Protein AF-Q6MDL3-F1 (afdb_monomer)

Solvent-accessible surface area (backbone atoms only — not comparable to full-atom values): 5156 Å² total; per-residue (Å²): 114,67,69,66,62,54,69,73,52,53,89,85,64,82,69,78,58,77,69,58,57,51,49,44,71,78,52,62,78,54,69,34,39,39,73,49,61,41,70,86,69,51,78,42,82,42,83,44,61,53,95,43,27,72,58,48,46,50,51,48,50,55,51,50,54,52,28,61,76,69,67,40,39,70,58,42,46,53,54,54,55,66,74,78,108

Structure (mmCIF, N/CA/C/O backbone):
data_AF-Q6MDL3-F1
#
_entry.id   AF-Q6MDL3-F1
#
loop_
_atom_site.group_PDB
_atom_site.id
_atom_site.type_symbol
_atom_site.label_atom_id
_atom_site.label_alt_id
_atom_site.label_comp_id
_atom_site.label_asym_id
_atom_site.label_entity_id
_atom_site.label_seq_id
_atom_site.pdbx_PDB_ins_code
_atom_site.Cartn_x
_atom_site.Cartn_y
_atom_site.Cartn_z
_atom_site.occupancy
_atom_site.B_iso_or_equiv
_atom_site.auth_seq_id
_atom_site.auth_comp_id
_atom_site.auth_asym_id
_atom_site.auth_atom_id
_atom_site.pdbx_PDB_model_num
ATOM 1 N N . MET A 1 1 ? -8.045 14.555 16.199 1.00 48.28 1 MET A N 1
ATOM 2 C CA . MET A 1 1 ? -8.486 13.809 15.001 1.00 48.28 1 MET A CA 1
ATOM 3 C C . MET A 1 1 ? -7.346 13.607 14.002 1.00 48.28 1 MET A C 1
ATOM 5 O O . MET A 1 1 ? -7.019 12.462 13.739 1.00 48.28 1 MET A O 1
ATOM 9 N N . ILE A 1 2 ? -6.642 14.667 13.577 1.00 38.09 2 ILE A N 1
ATOM 10 C CA . ILE A 1 2 ? -5.462 14.592 12.680 1.00 38.09 2 ILE A CA 1
ATOM 11 C C . ILE A 1 2 ? -4.359 13.629 13.170 1.00 38.09 2 ILE A C 1
ATOM 13 O O . ILE A 1 2 ? -3.784 12.902 12.370 1.00 38.09 2 ILE A O 1
ATOM 17 N N . LYS A 1 3 ? -4.100 13.549 14.485 1.00 39.75 3 LYS A N 1
ATOM 18 C CA . LYS A 1 3 ? -3.059 12.661 15.043 1.00 39.75 3 LYS A CA 1
ATOM 19 C C . LYS A 1 3 ? -3.272 11.163 14.764 1.00 39.75 3 LYS A C 1
ATOM 21 O O . LYS A 1 3 ? -2.276 10.479 14.599 1.00 39.75 3 LYS A O 1
ATOM 26 N N . ASN A 1 4 ? -4.514 10.671 14.675 1.00 45.31 4 ASN A N 1
ATOM 27 C CA . ASN A 1 4 ? -4.783 9.253 14.365 1.00 45.31 4 ASN A CA 1
ATOM 28 C C . ASN A 1 4 ? -4.650 8.946 12.867 1.00 45.31 4 ASN A C 1
ATOM 30 O O . ASN A 1 4 ? -4.242 7.852 12.490 1.00 45.31 4 ASN A O 1
ATOM 34 N N . VAL A 1 5 ? -4.981 9.920 12.016 1.00 43.00 5 VAL A N 1
ATOM 35 C CA . VAL A 1 5 ? -4.816 9.812 10.559 1.00 43.00 5 VAL A CA 1
ATOM 36 C C . VAL A 1 5 ? -3.327 9.829 10.205 1.00 43.00 5 VAL A C 1
ATOM 38 O O . VAL A 1 5 ? -2.863 9.000 9.431 1.00 43.00 5 VAL A O 1
ATOM 41 N N . LEU A 1 6 ? -2.557 10.708 10.856 1.00 44.16 6 LEU A N 1
ATOM 42 C CA . LEU A 1 6 ? -1.110 10.807 10.668 1.00 44.16 6 LEU A CA 1
ATOM 43 C C . LEU A 1 6 ? -0.315 9.685 11.356 1.00 44.16 6 LEU A C 1
ATOM 45 O O . LEU A 1 6 ? 0.806 9.416 10.946 1.00 44.16 6 LEU A O 1
ATOM 49 N N . SER A 1 7 ? -0.854 9.017 12.384 1.00 43.84 7 SER A N 1
ATOM 50 C CA . SER A 1 7 ? -0.144 7.919 13.066 1.00 43.84 7 SER A CA 1
ATOM 51 C C . SER A 1 7 ? -0.141 6.609 12.279 1.00 43.84 7 SER A C 1
ATOM 53 O O . SER A 1 7 ? 0.730 5.776 12.503 1.00 43.84 7 SER A O 1
ATOM 55 N N . ARG A 1 8 ? -1.120 6.414 11.386 1.00 46.03 8 ARG A N 1
ATOM 56 C CA . ARG A 1 8 ? -1.151 5.297 10.419 1.00 46.03 8 ARG A CA 1
ATOM 57 C C . ARG A 1 8 ? -0.375 5.616 9.143 1.00 46.03 8 ARG A C 1
ATOM 59 O O . ARG A 1 8 ? -0.143 4.761 8.297 1.00 46.03 8 ARG A O 1
ATOM 66 N N . TRP A 1 9 ? 0.029 6.870 9.010 1.00 43.00 9 TRP A N 1
ATOM 67 C CA . TRP A 1 9 ? 0.809 7.358 7.900 1.00 43.00 9 TRP A CA 1
ATOM 68 C C . TRP A 1 9 ? 2.262 6.962 8.118 1.00 43.00 9 TRP A C 1
ATOM 70 O O . TRP A 1 9 ? 2.941 7.464 9.012 1.00 43.00 9 TRP A O 1
ATOM 80 N N . ASN A 1 10 ? 2.732 6.016 7.314 1.00 45.81 10 ASN A N 1
ATOM 81 C CA . ASN A 1 10 ? 4.133 5.650 7.293 1.00 45.81 10 ASN A CA 1
ATOM 82 C C . ASN A 1 10 ? 4.862 6.610 6.334 1.00 45.81 10 ASN A C 1
ATOM 84 O O . ASN A 1 10 ? 4.660 6.505 5.128 1.00 45.81 10 ASN A O 1
ATOM 88 N N . PRO A 1 11 ? 5.727 7.524 6.809 1.00 42.78 11 PRO A N 1
ATOM 89 C CA . PRO A 1 11 ? 6.476 8.437 5.939 1.00 42.78 11 PRO A CA 1
ATOM 90 C C . PRO A 1 11 ? 7.489 7.724 5.023 1.00 42.78 11 PRO A C 1
ATOM 92 O O . PRO A 1 11 ? 8.091 8.359 4.162 1.00 42.78 11 PRO A O 1
ATOM 95 N N . LEU A 1 12 ? 7.689 6.410 5.186 1.00 42.22 12 LEU A N 1
ATOM 96 C CA . LEU A 1 12 ? 8.477 5.573 4.276 1.00 42.22 12 LEU A CA 1
ATOM 97 C C . LEU A 1 12 ? 7.625 4.920 3.168 1.00 42.22 12 LEU A C 1
ATOM 99 O O . LEU A 1 12 ? 8.185 4.289 2.269 1.00 42.22 12 LEU A O 1
ATOM 103 N N . ASN A 1 13 ? 6.296 5.074 3.226 1.00 44.22 13 ASN A N 1
ATOM 104 C CA . ASN A 1 13 ? 5.358 4.824 2.133 1.00 44.22 13 ASN A CA 1
ATOM 105 C C . ASN A 1 13 ? 5.341 6.073 1.247 1.00 44.22 13 ASN A C 1
ATOM 107 O O . ASN A 1 13 ? 4.451 6.913 1.332 1.00 44.22 13 ASN A O 1
ATOM 111 N N . ILE A 1 14 ? 6.387 6.243 0.442 1.00 43.41 14 ILE A N 1
ATOM 112 C CA . ILE A 1 14 ? 6.427 7.291 -0.577 1.00 43.41 14 ILE A CA 1
ATOM 113 C C . ILE A 1 14 ? 5.432 6.877 -1.667 1.00 43.41 14 ILE A C 1
ATOM 115 O O . ILE A 1 14 ? 5.811 6.240 -2.646 1.00 43.41 14 ILE A O 1
ATOM 119 N N . PHE A 1 15 ? 4.154 7.187 -1.467 1.00 47.66 15 PHE A N 1
ATOM 120 C CA . PHE A 1 15 ? 3.132 7.056 -2.494 1.00 47.66 15 PHE A CA 1
ATOM 121 C C . PHE A 1 15 ? 2.729 8.434 -2.986 1.00 47.66 15 PHE A C 1
ATOM 123 O O . PHE A 1 15 ? 2.000 9.154 -2.313 1.00 47.66 15 PHE A O 1
ATOM 130 N N . GLY A 1 16 ? 3.291 8.742 -4.155 1.00 44.19 16 GLY A N 1
ATOM 131 C CA . GLY A 1 16 ? 2.698 9.554 -5.203 1.00 44.19 16 GLY A CA 1
ATOM 132 C C . GLY A 1 16 ? 2.320 10.993 -4.872 1.00 44.19 16 GLY A C 1
ATOM 133 O O . GLY A 1 16 ? 2.637 11.563 -3.833 1.00 44.19 16 GLY A O 1
ATOM 134 N N . THR A 1 17 ? 1.839 11.651 -5.913 1.00 50.62 17 THR A N 1
ATOM 135 C CA . THR A 1 17 ? 1.812 13.106 -6.063 1.00 50.62 17 THR A CA 1
ATOM 136 C C . THR A 1 17 ? 0.923 13.819 -5.037 1.00 50.62 17 THR A C 1
ATOM 138 O O . THR A 1 17 ? 0.015 13.223 -4.472 1.00 50.62 17 THR A O 1
ATOM 141 N N . GLU A 1 18 ? 1.144 15.124 -4.812 1.00 47.75 18 GLU A N 1
ATOM 142 C CA . GLU A 1 18 ? 0.406 15.964 -3.836 1.00 47.75 18 GLU A CA 1
ATOM 143 C C . GLU A 1 18 ? -1.130 15.814 -3.865 1.00 47.75 18 GLU A C 1
ATOM 145 O O . GLU A 1 18 ? -1.788 16.013 -2.843 1.00 47.75 18 GLU A O 1
ATOM 150 N N . VAL A 1 19 ? -1.697 15.436 -5.015 1.00 47.25 19 VAL A N 1
ATOM 151 C CA . VAL A 1 19 ? -3.130 15.170 -5.222 1.00 47.25 19 VAL A CA 1
ATOM 152 C C . VAL A 1 19 ? -3.630 14.006 -4.350 1.00 47.25 19 VAL A C 1
ATOM 154 O O . VAL A 1 19 ? -4.709 14.081 -3.770 1.00 47.25 19 VAL A O 1
ATOM 157 N N . GLU A 1 20 ? -2.826 12.961 -4.176 1.00 59.25 20 GLU A N 1
ATOM 158 C CA . GLU A 1 20 ? -3.205 11.731 -3.464 1.00 59.25 20 GLU A CA 1
ATOM 159 C C . GLU A 1 20 ? -3.198 11.921 -1.937 1.00 59.25 20 GLU A C 1
ATOM 161 O O . GLU A 1 20 ? -3.975 11.301 -1.205 1.00 59.25 20 GLU A O 1
ATOM 166 N N . TYR A 1 21 ? -2.385 12.861 -1.443 1.00 58.16 21 TYR A N 1
ATOM 167 C CA . TYR A 1 21 ? -2.421 13.287 -0.045 1.00 58.16 21 T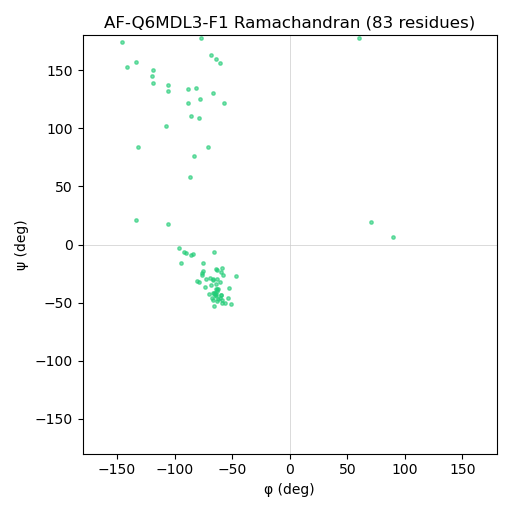YR A CA 1
ATOM 168 C C . TYR A 1 21 ? -3.694 14.047 0.305 1.00 58.16 21 TYR A C 1
ATOM 170 O O . TYR A 1 21 ? -4.205 13.900 1.416 1.00 58.16 21 TYR A O 1
ATOM 178 N N . GLN A 1 22 ? -4.230 14.837 -0.627 1.00 59.62 22 GLN A N 1
ATOM 179 C CA . GLN A 1 22 ? -5.496 15.523 -0.401 1.00 59.62 22 GLN A CA 1
ATOM 180 C C . GLN A 1 22 ? -6.648 14.523 -0.301 1.00 59.62 22 GLN A C 1
ATOM 182 O O . GLN A 1 22 ? -7.457 14.653 0.615 1.00 59.62 22 GLN A O 1
ATOM 187 N N . ASP A 1 23 ? -6.697 13.492 -1.142 1.00 65.75 23 ASP A N 1
ATOM 188 C CA . ASP A 1 23 ? -7.751 12.473 -1.065 1.00 65.75 23 ASP A CA 1
ATOM 189 C C . ASP A 1 23 ? -7.728 11.696 0.257 1.00 65.75 23 ASP A C 1
ATOM 191 O O . ASP A 1 23 ? -8.781 11.456 0.845 1.00 65.75 23 ASP A O 1
ATOM 195 N N . LEU A 1 24 ? -6.548 11.379 0.797 1.00 64.69 24 LEU A N 1
ATOM 196 C CA . LEU A 1 24 ? -6.435 10.744 2.118 1.00 64.69 24 LEU A CA 1
ATOM 197 C C . LEU A 1 24 ? -6.829 11.668 3.277 1.00 64.69 24 LEU A C 1
ATOM 199 O O . LEU A 1 24 ? -7.291 11.192 4.314 1.00 64.69 24 LEU A O 1
ATOM 203 N N . LEU A 1 25 ? -6.657 12.983 3.123 1.00 66.88 25 LEU A N 1
ATOM 204 C CA . LEU A 1 25 ? -7.114 13.965 4.108 1.00 66.88 25 LEU A CA 1
ATOM 205 C C . LEU A 1 25 ? -8.638 14.143 4.077 1.00 66.88 25 LEU A C 1
ATOM 207 O O . LEU A 1 25 ? -9.244 14.318 5.134 1.00 66.88 25 LEU A O 1
ATOM 211 N N . HIS A 1 26 ? -9.252 14.090 2.891 1.00 71.25 26 HIS A N 1
ATOM 212 C CA . HIS A 1 26 ? -10.705 14.206 2.727 1.00 71.25 26 HIS A CA 1
ATOM 213 C C . HIS A 1 26 ? -11.438 12.890 3.023 1.00 71.25 26 HIS A C 1
ATOM 215 O O . HIS A 1 26 ? -12.564 12.915 3.517 1.00 71.25 26 HIS A O 1
ATOM 221 N N . GLN A 1 27 ? -10.802 11.749 2.753 1.00 75.75 27 GLN A N 1
ATOM 222 C CA . GLN A 1 27 ? -11.325 10.408 2.999 1.00 75.75 27 GLN A CA 1
ATOM 223 C C . GLN A 1 27 ? -10.262 9.560 3.712 1.00 75.75 27 GLN A C 1
ATOM 225 O O . GLN A 1 27 ? -9.519 8.821 3.054 1.00 75.75 27 GLN A O 1
ATOM 230 N N . PRO A 1 28 ? -10.161 9.656 5.049 1.00 76.12 28 PRO A N 1
ATOM 231 C CA . PRO A 1 28 ? -9.209 8.860 5.812 1.00 76.12 28 PRO A CA 1
ATOM 232 C C . PRO A 1 28 ? -9.462 7.358 5.635 1.00 76.12 28 PRO A C 1
ATOM 234 O O . PRO A 1 28 ? -10.568 6.935 5.306 1.00 76.12 28 PRO A O 1
ATOM 237 N N . LEU A 1 29 ? -8.420 6.553 5.848 1.00 77.81 29 LEU A N 1
ATOM 238 C CA . LEU A 1 29 ? -8.533 5.095 5.828 1.00 77.81 29 LEU A CA 1
ATOM 239 C C . LEU A 1 29 ? -9.386 4.603 6.993 1.00 77.81 29 LEU A C 1
ATOM 241 O O . LEU A 1 29 ? -9.105 4.929 8.155 1.00 77.81 29 LEU A O 1
ATOM 245 N N . GLU A 1 30 ? -10.354 3.748 6.685 1.00 82.81 30 GLU A N 1
ATOM 246 C CA . GLU A 1 30 ? -11.128 3.042 7.699 1.00 82.81 30 GLU A CA 1
ATOM 247 C C . GLU A 1 30 ? -10.265 2.022 8.459 1.00 82.81 30 GLU A C 1
ATOM 249 O O . GLU A 1 30 ? -9.146 1.664 8.069 1.00 82.81 30 GLU A O 1
ATOM 254 N N . SER A 1 31 ? -10.749 1.574 9.620 1.00 80.31 31 SER A N 1
ATOM 255 C CA . SER A 1 31 ? -9.995 0.662 10.502 1.00 80.31 31 SER A CA 1
ATOM 256 C C . SER A 1 31 ? -9.691 -0.705 9.877 1.00 80.31 31 SER A C 1
ATOM 258 O O . SER A 1 31 ? -8.759 -1.378 10.312 1.00 80.31 31 SER A O 1
ATOM 260 N N . ASP A 1 32 ? -10.471 -1.094 8.874 1.00 85.12 32 ASP A N 1
ATOM 261 C CA . ASP A 1 32 ? -10.391 -2.302 8.059 1.00 85.12 32 ASP A CA 1
ATOM 262 C C . ASP A 1 32 ? -9.850 -2.014 6.652 1.00 85.12 32 ASP A C 1
ATOM 264 O O . ASP A 1 32 ? -10.008 -2.835 5.759 1.00 85.12 32 ASP A O 1
ATOM 268 N N . GLU A 1 33 ? -9.198 -0.871 6.434 1.00 83.50 33 GLU A N 1
ATOM 269 C CA . GLU A 1 33 ? -8.625 -0.511 5.138 1.00 83.50 33 GLU A CA 1
ATOM 270 C C . GLU A 1 33 ? -7.109 -0.334 5.192 1.00 83.50 33 GLU A C 1
ATOM 272 O O . GLU A 1 33 ? -6.528 0.076 6.202 1.00 83.50 33 GLU A O 1
ATOM 277 N N . THR A 1 34 ? -6.468 -0.618 4.063 1.00 84.19 34 THR A N 1
ATOM 278 C CA . THR A 1 34 ? -5.051 -0.363 3.798 1.00 84.19 34 THR A CA 1
ATOM 279 C C . THR A 1 34 ? -4.845 -0.003 2.323 1.00 84.19 34 THR A C 1
ATOM 281 O O . THR A 1 34 ? -5.794 -0.031 1.541 1.00 84.19 34 THR A O 1
ATOM 284 N N . LEU A 1 35 ? -3.626 0.377 1.939 1.00 82.12 35 LEU A N 1
ATOM 285 C CA . LEU A 1 35 ? -3.299 0.851 0.595 1.00 8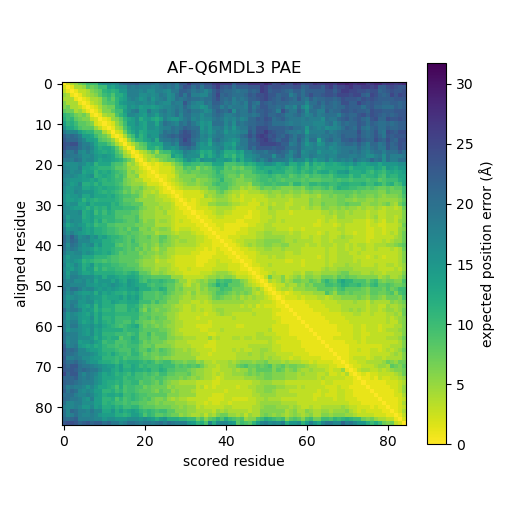2.12 35 LEU A CA 1
ATOM 286 C C . LEU A 1 35 ? -2.257 -0.044 -0.066 1.00 82.12 35 LEU A C 1
ATOM 288 O O . LEU A 1 35 ? -1.317 -0.504 0.582 1.00 82.12 35 LEU A O 1
ATOM 292 N N . ILE A 1 36 ? -2.391 -0.207 -1.376 1.00 82.69 36 ILE A N 1
ATOM 293 C CA . ILE A 1 36 ? -1.358 -0.762 -2.249 1.00 82.69 36 ILE A CA 1
ATOM 294 C C . ILE A 1 36 ? -1.370 0.006 -3.575 1.00 82.69 36 ILE A C 1
ATOM 296 O O . ILE A 1 36 ? -2.402 0.540 -3.970 1.00 82.69 36 ILE A O 1
ATOM 300 N N . GLN A 1 37 ? -0.241 0.068 -4.272 1.00 80.12 37 GLN A N 1
ATOM 301 C CA . GLN A 1 37 ? -0.160 0.632 -5.623 1.00 80.12 37 GLN A CA 1
ATOM 302 C C . GLN A 1 37 ? -0.007 -0.499 -6.633 1.00 80.12 37 GLN A C 1
ATOM 304 O O . GLN A 1 37 ? 0.783 -1.407 -6.384 1.00 80.12 37 GLN A O 1
ATOM 309 N N . ASP A 1 38 ? -0.716 -0.429 -7.754 1.00 82.06 38 ASP A N 1
ATOM 310 C CA . ASP A 1 38 ? -0.582 -1.377 -8.860 1.00 82.06 38 ASP A CA 1
ATOM 311 C C . ASP A 1 38 ? 0.666 -1.123 -9.724 1.00 82.06 38 ASP A C 1
ATOM 313 O O . ASP A 1 38 ? 1.425 -0.169 -9.514 1.00 82.06 38 ASP A O 1
ATOM 317 N N . SER A 1 39 ? 0.879 -1.978 -10.729 1.00 78.44 39 SER A N 1
ATOM 318 C CA . SER A 1 39 ? 1.987 -1.857 -11.686 1.00 78.44 39 SER A CA 1
ATOM 319 C C . SER A 1 39 ? 2.009 -0.549 -12.487 1.00 78.44 39 SER A C 1
ATOM 321 O O . SER A 1 39 ? 3.052 -0.178 -13.031 1.00 78.44 39 SER A O 1
ATOM 323 N N . ARG A 1 40 ? 0.872 0.147 -12.583 1.00 78.19 40 ARG A N 1
ATOM 324 C CA . ARG A 1 40 ? 0.687 1.392 -13.344 1.00 78.19 40 ARG A CA 1
ATOM 325 C C . ARG A 1 40 ? 0.833 2.630 -12.472 1.00 78.19 40 ARG A C 1
ATOM 327 O O . ARG A 1 40 ? 0.781 3.745 -12.988 1.00 78.19 40 ARG A O 1
ATOM 334 N N . GLY A 1 41 ? 1.033 2.443 -11.174 1.00 73.69 41 GLY A N 1
ATOM 335 C CA . GLY A 1 41 ? 1.150 3.528 -10.224 1.00 73.69 41 GLY A CA 1
ATOM 336 C C . GLY A 1 41 ? -0.185 3.974 -9.620 1.00 73.69 41 GLY A C 1
ATOM 337 O O . GLY A 1 41 ? -0.190 4.959 -8.883 1.00 73.69 41 GLY A O 1
ATOM 338 N N . CYS A 1 42 ? -1.298 3.285 -9.887 1.00 76.94 42 CYS A N 1
ATOM 339 C CA . CYS A 1 42 ? -2.593 3.617 -9.298 1.00 76.94 42 CYS A CA 1
ATOM 340 C C . CYS A 1 42 ? -2.705 3.038 -7.886 1.00 76.94 42 CYS A C 1
ATOM 342 O O . CYS A 1 42 ? -2.361 1.881 -7.653 1.00 76.94 42 CYS A O 1
ATOM 344 N N . ILE A 1 43 ? -3.193 3.842 -6.942 1.00 78.88 43 ILE A N 1
ATOM 345 C CA . ILE A 1 43 ? -3.398 3.425 -5.553 1.00 78.88 43 ILE A CA 1
ATOM 346 C C . ILE A 1 43 ? -4.785 2.805 -5.399 1.00 78.88 43 ILE A C 1
ATOM 348 O O . ILE A 1 43 ? -5.788 3.379 -5.818 1.00 78.88 43 ILE A O 1
ATOM 352 N N . HIS A 1 44 ? -4.833 1.664 -4.726 1.00 81.50 44 HIS A N 1
ATOM 353 C CA . HIS A 1 44 ? -6.039 0.909 -4.423 1.00 81.50 44 HIS A CA 1
ATOM 354 C C . HIS A 1 44 ? -6.227 0.801 -2.913 1.00 81.50 44 HIS A C 1
ATOM 356 O O . HIS A 1 44 ? -5.268 0.576 -2.166 1.00 81.50 44 HIS A O 1
ATOM 362 N N . ARG A 1 45 ? -7.479 0.945 -2.467 1.00 85.19 45 ARG A N 1
ATOM 363 C CA . ARG A 1 45 ? -7.888 0.686 -1.083 1.00 85.19 45 ARG A CA 1
ATOM 364 C C . ARG A 1 45 ? -8.272 -0.778 -0.951 1.00 85.19 45 ARG A C 1
ATOM 366 O O . ARG A 1 45 ? -9.179 -1.241 -1.634 1.00 85.19 45 ARG A O 1
ATOM 373 N N . LEU A 1 46 ? -7.600 -1.486 -0.057 1.00 85.62 46 LEU A N 1
ATOM 374 C CA . LEU A 1 46 ? -7.857 -2.889 0.220 1.00 85.62 46 LEU A CA 1
ATOM 375 C C . LEU A 1 46 ? -8.578 -3.043 1.548 1.00 85.62 46 LEU A C 1
ATOM 377 O O . LEU A 1 46 ? -8.127 -2.504 2.560 1.00 85.62 46 LEU A O 1
ATOM 381 N N . LYS A 1 47 ? -9.646 -3.845 1.554 1.00 87.25 47 LYS A N 1
ATOM 382 C CA . LYS A 1 47 ? -10.279 -4.282 2.796 1.00 87.25 47 LYS A CA 1
ATOM 383 C C . LYS A 1 47 ? -9.469 -5.401 3.434 1.00 87.25 47 LYS A C 1
ATOM 385 O O . LYS A 1 47 ? -9.201 -6.432 2.825 1.00 87.25 47 LYS A O 1
ATOM 390 N N . VAL A 1 48 ? -9.100 -5.203 4.688 1.00 82.88 48 VAL A N 1
ATOM 391 C CA . VAL A 1 48 ? -8.325 -6.126 5.511 1.00 82.88 48 VAL A CA 1
ATOM 392 C C . VAL A 1 48 ? -8.977 -6.261 6.876 1.00 82.88 48 VAL A C 1
ATOM 394 O O . VAL A 1 48 ? -9.704 -5.388 7.334 1.00 82.88 48 VAL A O 1
ATOM 397 N N . SER A 1 49 ? -8.721 -7.364 7.576 1.00 82.12 49 SER A N 1
ATOM 398 C CA . SER A 1 49 ? -9.285 -7.538 8.917 1.00 82.12 49 SER A CA 1
ATOM 399 C C . SER A 1 49 ? -8.868 -6.385 9.839 1.00 82.12 49 SER A C 1
ATOM 401 O O . SER A 1 49 ? -7.676 -6.208 10.102 1.00 82.12 49 SER A O 1
ATOM 403 N N . SER A 1 50 ? -9.843 -5.657 10.396 1.00 77.81 50 SER A N 1
ATOM 404 C CA . SER A 1 50 ? -9.610 -4.546 11.336 1.00 77.81 50 SER A CA 1
ATOM 405 C C . SER A 1 50 ? -8.824 -4.957 12.580 1.00 77.81 50 SER A C 1
ATOM 407 O O . SER A 1 50 ? -8.093 -4.155 13.155 1.00 77.81 50 SER A O 1
ATOM 409 N N . LYS A 1 51 ? -8.899 -6.236 12.970 1.00 81.19 51 LYS A N 1
ATOM 410 C CA . LYS A 1 51 ? -8.114 -6.810 14.074 1.00 81.19 51 LYS A CA 1
ATOM 411 C C . LYS A 1 51 ? -6.603 -6.802 13.798 1.00 81.19 51 LYS A C 1
ATOM 413 O O . LYS A 1 51 ? -5.806 -6.884 14.731 1.00 81.19 51 LYS A O 1
ATOM 418 N N . HIS A 1 52 ? -6.211 -6.721 12.529 1.00 76.56 52 HIS A N 1
ATOM 419 C CA . HIS A 1 52 ? -4.835 -6.856 12.061 1.00 76.56 52 HIS A CA 1
ATOM 420 C C . HIS A 1 52 ? -4.446 -5.766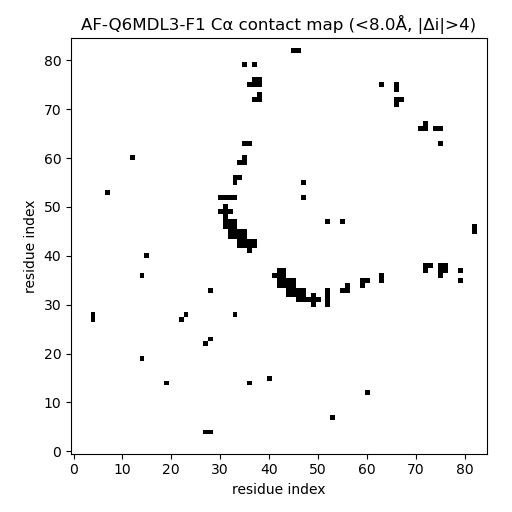 11.052 1.00 76.56 52 HIS A C 1
ATOM 422 O O . HIS A 1 52 ? -3.498 -5.959 10.297 1.00 76.56 52 HIS A O 1
ATOM 428 N N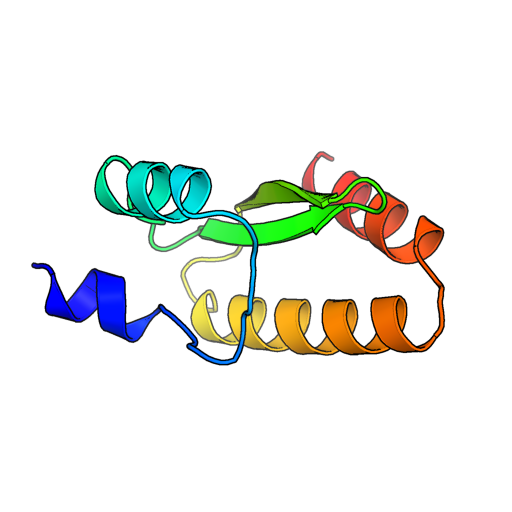 . SER A 1 53 ? -5.137 -4.626 11.016 1.00 70.00 53 SER A N 1
ATOM 429 C CA . SER A 1 53 ? -4.914 -3.604 9.982 1.00 70.00 53 SER A CA 1
ATOM 430 C C . SER A 1 53 ? -3.483 -3.062 9.965 1.00 70.00 53 SER A C 1
ATOM 432 O O . SER A 1 53 ? -2.868 -3.029 8.907 1.00 70.00 53 SER A O 1
ATOM 434 N N . THR A 1 54 ? -2.884 -2.779 11.126 1.00 75.94 54 THR A N 1
ATOM 435 C CA . THR A 1 54 ? -1.469 -2.358 11.221 1.00 75.94 54 THR A CA 1
ATOM 436 C C . THR A 1 54 ? -0.487 -3.444 10.764 1.00 75.94 54 THR A C 1
ATOM 438 O O . THR A 1 54 ? 0.569 -3.159 10.193 1.00 75.94 54 THR A O 1
ATOM 441 N N . PHE A 1 55 ? -0.828 -4.715 11.002 1.00 81.81 55 PHE A N 1
ATOM 442 C CA . PHE A 1 55 ? -0.035 -5.844 10.518 1.00 81.81 55 PHE A CA 1
ATOM 443 C C . PHE A 1 55 ? -0.103 -5.933 8.990 1.00 81.81 55 PHE A C 1
ATOM 445 O O . PHE A 1 55 ? 0.937 -6.042 8.347 1.00 81.81 55 PHE A O 1
ATOM 452 N N . TRP A 1 56 ? -1.299 -5.813 8.407 1.00 81.81 56 TRP A N 1
ATOM 453 C CA . TRP A 1 56 ? -1.497 -5.826 6.958 1.00 81.81 56 TRP A CA 1
ATOM 454 C C . TRP A 1 56 ? -0.853 -4.631 6.255 1.00 81.81 56 TRP A C 1
ATOM 456 O O . TRP A 1 56 ? -0.188 -4.836 5.246 1.00 81.81 56 TRP A O 1
ATOM 466 N N . GLU A 1 57 ? -0.954 -3.423 6.817 1.00 78.81 57 GLU A N 1
ATOM 467 C CA . GLU A 1 57 ? -0.235 -2.234 6.329 1.00 78.81 57 GLU A CA 1
ATOM 468 C C . GLU A 1 57 ? 1.268 -2.499 6.231 1.00 78.81 57 GLU A C 1
ATOM 470 O O . GLU A 1 57 ? 1.903 -2.203 5.219 1.00 78.81 57 GLU A O 1
ATOM 475 N N . THR A 1 58 ? 1.836 -3.109 7.275 1.00 80.00 58 THR A N 1
ATOM 476 C CA . THR A 1 58 ? 3.254 -3.465 7.295 1.00 80.00 58 THR A CA 1
ATOM 477 C C . THR A 1 58 ? 3.548 -4.528 6.237 1.00 80.00 58 THR A C 1
ATOM 479 O O . THR A 1 58 ? 4.423 -4.338 5.402 1.00 80.00 58 THR A O 1
ATOM 482 N N . VAL A 1 59 ? 2.819 -5.641 6.215 1.00 85.12 59 VAL A N 1
ATOM 483 C CA . VAL A 1 59 ? 3.078 -6.740 5.272 1.00 85.12 59 VAL A CA 1
ATOM 484 C C . VAL A 1 59 ? 2.989 -6.280 3.816 1.00 85.12 59 VAL A C 1
ATOM 486 O O . VAL A 1 59 ? 3.906 -6.555 3.040 1.00 85.12 59 VAL A O 1
ATOM 489 N N . LEU A 1 60 ? 1.936 -5.547 3.451 1.00 83.62 60 LEU A N 1
ATOM 490 C CA . LEU A 1 60 ? 1.745 -5.049 2.089 1.00 83.62 60 LEU A CA 1
ATOM 491 C C . LEU A 1 60 ? 2.848 -4.072 1.690 1.00 83.62 60 LEU A C 1
ATOM 493 O O . LEU A 1 60 ? 3.383 -4.190 0.591 1.00 83.62 60 LEU A O 1
ATOM 497 N N . TYR A 1 61 ? 3.274 -3.199 2.606 1.00 81.88 61 TYR A N 1
ATOM 498 C CA . TYR A 1 61 ? 4.424 -2.327 2.386 1.00 81.88 61 TYR A CA 1
ATOM 499 C C . TYR A 1 61 ? 5.696 -3.107 2.026 1.00 81.88 61 TYR A C 1
ATOM 501 O O . TYR A 1 61 ? 6.362 -2.814 1.029 1.00 81.88 61 TYR A O 1
ATOM 509 N N . TRP A 1 62 ? 6.030 -4.130 2.819 1.00 83.25 62 TRP A N 1
ATOM 510 C CA . TRP A 1 62 ? 7.225 -4.946 2.592 1.00 83.25 62 TRP A CA 1
ATOM 511 C C . TRP A 1 62 ? 7.153 -5.714 1.270 1.00 83.25 62 TRP A C 1
ATOM 513 O O . TRP A 1 62 ? 8.134 -5.728 0.520 1.00 83.25 62 TRP A O 1
ATOM 523 N N . ILE A 1 63 ? 6.000 -6.321 0.968 1.00 85.25 63 ILE A N 1
ATOM 524 C CA . ILE A 1 63 ? 5.760 -7.027 -0.296 1.00 85.25 63 ILE A CA 1
ATOM 525 C C . ILE A 1 63 ? 5.945 -6.063 -1.464 1.00 85.25 63 ILE A C 1
ATOM 527 O O . ILE A 1 63 ? 6.713 -6.340 -2.382 1.00 85.25 63 ILE A O 1
ATOM 531 N N . GLN A 1 64 ? 5.300 -4.905 -1.409 1.00 81.38 64 GLN A N 1
ATOM 532 C CA . GLN A 1 64 ? 5.303 -3.957 -2.506 1.00 81.38 64 GLN A CA 1
ATOM 533 C C . GLN A 1 64 ? 6.695 -3.382 -2.779 1.00 81.38 64 GLN A C 1
ATOM 535 O O . GLN A 1 64 ? 7.132 -3.353 -3.929 1.00 81.38 64 GLN A O 1
ATOM 540 N N . ILE A 1 65 ? 7.449 -3.007 -1.740 1.00 82.38 65 ILE A N 1
ATOM 541 C CA . ILE A 1 65 ? 8.846 -2.581 -1.906 1.00 82.38 65 ILE A CA 1
ATOM 542 C C . ILE A 1 65 ? 9.691 -3.688 -2.524 1.00 82.38 65 ILE A C 1
ATOM 544 O O . ILE A 1 65 ? 10.527 -3.415 -3.390 1.00 82.38 65 ILE A O 1
ATOM 548 N N . HIS A 1 66 ? 9.519 -4.925 -2.062 1.00 84.00 66 HIS A N 1
ATOM 549 C CA . HIS A 1 66 ? 10.288 -6.047 -2.574 1.00 84.00 66 HIS A CA 1
ATOM 550 C C . HIS A 1 66 ? 10.002 -6.283 -4.060 1.00 84.00 66 HIS A C 1
ATOM 552 O O . HIS A 1 66 ? 10.939 -6.369 -4.855 1.00 84.00 66 HIS A O 1
ATOM 558 N N . LEU A 1 67 ? 8.724 -6.335 -4.440 1.00 82.12 67 LEU A N 1
ATOM 559 C CA . LEU A 1 67 ? 8.295 -6.570 -5.816 1.00 82.12 67 LEU A CA 1
ATOM 560 C C . LEU A 1 67 ? 8.708 -5.422 -6.745 1.00 82.12 67 LEU A C 1
ATOM 562 O O . LEU A 1 67 ? 9.267 -5.691 -7.807 1.00 82.12 67 LEU A O 1
ATOM 566 N N . ASN A 1 68 ? 8.569 -4.165 -6.311 1.00 78.31 68 ASN A N 1
ATOM 567 C CA . ASN A 1 68 ? 9.040 -2.998 -7.064 1.00 78.31 68 ASN A CA 1
ATOM 568 C C . ASN A 1 68 ? 10.556 -3.039 -7.297 1.00 78.31 68 ASN A C 1
ATOM 570 O O . ASN A 1 68 ? 11.015 -2.863 -8.424 1.00 78.31 68 ASN A O 1
ATOM 574 N N . LYS A 1 69 ? 11.355 -3.346 -6.264 1.00 79.94 69 LYS A N 1
ATOM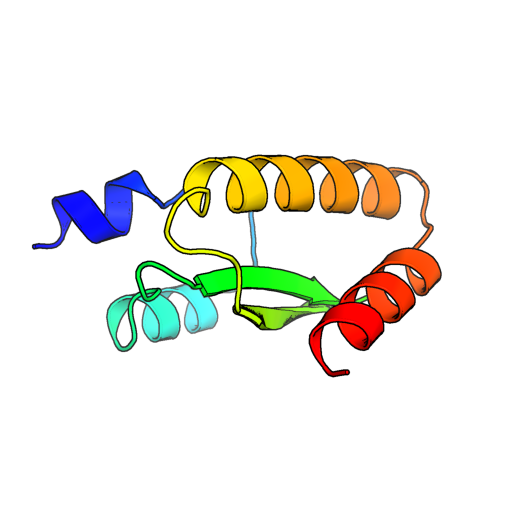 575 C CA . LYS A 1 69 ? 12.820 -3.470 -6.399 1.00 79.94 69 LYS A CA 1
ATOM 576 C C . LYS A 1 69 ? 13.245 -4.607 -7.327 1.00 79.94 69 LYS A C 1
ATOM 578 O O . LYS A 1 69 ? 14.321 -4.540 -7.915 1.00 79.94 69 LYS A O 1
ATOM 583 N N . LYS A 1 70 ? 12.444 -5.668 -7.416 1.00 83.06 70 LYS A N 1
ATOM 584 C CA . LYS A 1 70 ? 12.708 -6.830 -8.273 1.00 83.06 70 LYS A CA 1
ATOM 585 C C . LYS A 1 70 ? 12.108 -6.703 -9.676 1.00 83.06 70 LYS A C 1
ATOM 587 O O . LYS A 1 70 ? 12.401 -7.548 -10.514 1.00 83.06 70 LYS A O 1
ATOM 592 N N . GLY A 1 71 ? 11.307 -5.668 -9.940 1.00 80.12 71 GLY A N 1
ATOM 593 C CA . GLY A 1 71 ? 10.597 -5.496 -11.209 1.00 80.12 71 GLY A CA 1
ATOM 594 C C . GLY A 1 71 ? 9.447 -6.490 -11.416 1.00 80.12 71 GLY A C 1
ATOM 595 O O . GLY A 1 71 ? 9.019 -6.700 -12.546 1.00 80.12 71 GLY A O 1
ATOM 596 N N . HIS A 1 72 ? 8.941 -7.109 -10.345 1.00 85.88 72 HIS A N 1
ATOM 597 C CA . HIS A 1 72 ? 7.830 -8.068 -10.385 1.00 85.88 72 HIS A CA 1
ATOM 598 C C . HIS A 1 72 ? 6.481 -7.354 -10.296 1.00 85.88 72 HIS A C 1
ATOM 600 O O . HIS A 1 72 ? 5.692 -7.578 -9.379 1.00 85.88 72 HIS A O 1
ATOM 606 N N . LEU A 1 73 ? 6.239 -6.454 -11.247 1.00 79.19 73 LEU A N 1
ATOM 607 C CA . LEU A 1 73 ? 5.026 -5.641 -11.278 1.00 79.19 73 LEU A CA 1
ATOM 608 C C . LEU A 1 73 ? 3.767 -6.491 -11.536 1.00 79.19 73 LEU A C 1
ATOM 610 O O . LEU A 1 73 ? 2.708 -6.204 -10.992 1.00 79.19 73 LEU A O 1
ATOM 614 N N . ASP A 1 74 ? 3.887 -7.600 -12.271 1.00 83.75 74 ASP A N 1
ATOM 615 C CA . ASP A 1 74 ? 2.782 -8.537 -12.517 1.00 83.75 74 ASP A CA 1
ATOM 616 C C . ASP A 1 74 ? 2.314 -9.263 -11.243 1.00 83.75 74 ASP A C 1
ATOM 618 O O . ASP A 1 74 ? 1.148 -9.637 -11.117 1.00 83.75 74 ASP A O 1
ATOM 622 N N . ALA A 1 75 ? 3.221 -9.472 -10.285 1.00 85.31 75 ALA A N 1
ATOM 623 C CA . ALA A 1 75 ? 2.895 -10.081 -9.001 1.00 85.31 75 ALA A CA 1
ATOM 624 C C . ALA A 1 75 ? 2.092 -9.128 -8.104 1.00 85.31 75 ALA A C 1
ATOM 626 O O . ALA A 1 75 ? 1.269 -9.594 -7.318 1.00 85.31 75 ALA A O 1
ATOM 627 N N . ILE A 1 76 ? 2.294 -7.814 -8.250 1.00 82.06 76 ILE A N 1
ATOM 628 C CA . ILE A 1 76 ? 1.505 -6.787 -7.559 1.00 82.06 76 ILE A CA 1
ATOM 629 C C . ILE A 1 76 ? 0.061 -6.822 -8.065 1.00 82.06 76 ILE A C 1
ATOM 631 O O . ILE A 1 76 ? -0.864 -6.906 -7.262 1.00 82.06 76 ILE A O 1
ATOM 635 N N . ASP A 1 77 ? -0.130 -6.855 -9.385 1.00 84.62 77 ASP A N 1
ATOM 636 C CA . ASP A 1 77 ? -1.465 -6.898 -9.992 1.00 84.62 77 ASP A CA 1
ATOM 637 C C . ASP A 1 77 ? -2.217 -8.193 -9.634 1.00 84.62 77 ASP A C 1
ATOM 639 O O . ASP A 1 77 ? -3.413 -8.177 -9.341 1.00 84.62 77 ASP A O 1
ATOM 643 N N . LYS A 1 78 ? -1.509 -9.332 -9.582 1.00 87.75 78 LYS A N 1
ATOM 644 C CA . LYS A 1 78 ? -2.082 -10.603 -9.104 1.00 87.75 78 LYS A CA 1
ATOM 645 C C . LYS A 1 78 ? -2.484 -10.529 -7.636 1.00 87.75 7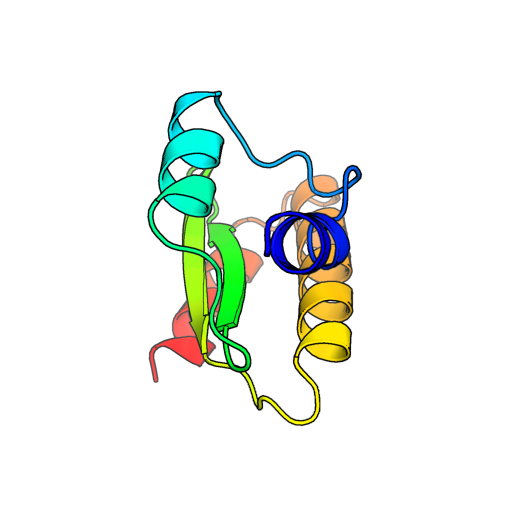8 LYS A C 1
ATOM 647 O O . LYS A 1 78 ? -3.553 -11.020 -7.277 1.00 87.75 78 LYS A O 1
ATOM 652 N N . LEU A 1 79 ? -1.647 -9.929 -6.791 1.00 85.81 79 LEU A N 1
ATOM 653 C CA . LEU A 1 79 ? -1.959 -9.758 -5.377 1.00 85.81 79 LEU A CA 1
ATOM 654 C C . LEU A 1 79 ? -3.208 -8.889 -5.207 1.00 85.81 79 LEU A C 1
ATOM 656 O O . LEU A 1 79 ? -4.122 -9.305 -4.508 1.00 85.81 79 LEU A O 1
ATOM 660 N N . LEU A 1 80 ? -3.290 -7.762 -5.913 1.00 85.12 80 LEU A N 1
ATOM 661 C CA . LEU A 1 80 ? -4.477 -6.907 -5.971 1.00 85.12 80 LEU A CA 1
ATOM 662 C C . LEU A 1 80 ? -5.747 -7.688 -6.319 1.00 85.12 80 LEU A C 1
ATOM 664 O O . LEU A 1 80 ? -6.705 -7.668 -5.552 1.00 85.12 80 LEU A O 1
ATOM 668 N N . SER A 1 81 ? -5.711 -8.475 -7.398 1.00 85.81 81 SER A N 1
ATOM 669 C CA . SER A 1 81 ? -6.873 -9.262 -7.833 1.00 85.81 81 SER A CA 1
ATOM 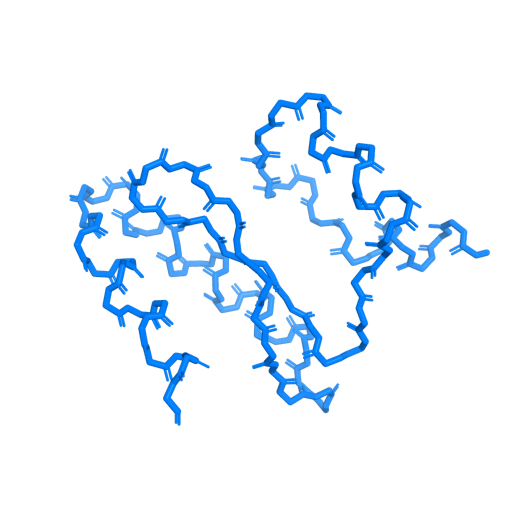670 C C . SER A 1 81 ? -7.372 -10.276 -6.792 1.00 85.81 81 SER A 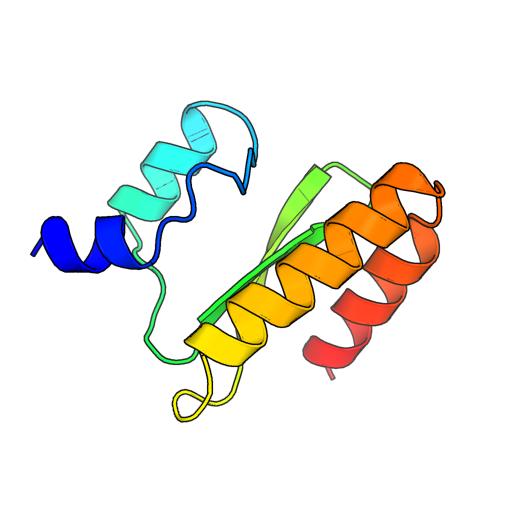C 1
ATOM 672 O O . SER A 1 81 ? -8.544 -10.647 -6.803 1.00 85.81 81 SER A O 1
ATOM 674 N N . SER A 1 82 ? -6.508 -10.707 -5.863 1.00 85.56 82 SER A N 1
ATOM 675 C CA . SER A 1 82 ? -6.889 -11.627 -4.783 1.00 85.56 82 SER A CA 1
ATOM 676 C C . SER A 1 82 ? -7.703 -10.968 -3.665 1.00 85.56 82 SER A C 1
ATOM 678 O O . SER A 1 82 ? -8.326 -11.681 -2.885 1.00 85.56 82 SER A O 1
ATOM 680 N N . PHE A 1 83 ? -7.712 -9.633 -3.595 1.00 79.69 83 PHE A N 1
ATOM 681 C CA . PHE A 1 83 ? -8.532 -8.865 -2.653 1.00 79.69 83 PHE A CA 1
ATOM 682 C C . PHE A 1 83 ? -9.869 -8.405 -3.253 1.00 79.69 83 PHE A C 1
ATOM 684 O O . PHE A 1 83 ? -10.767 -8.044 -2.497 1.00 79.69 83 PHE A O 1
ATOM 691 N N . ASP A 1 84 ? -10.008 -8.437 -4.582 1.00 71.00 84 ASP A N 1
ATOM 692 C CA . ASP A 1 84 ? -11.262 -8.132 -5.290 1.00 71.00 84 ASP A CA 1
ATOM 693 C C . ASP A 1 84 ? -12.216 -9.345 -5.385 1.00 71.00 84 ASP A C 1
ATOM 695 O O . ASP A 1 84 ? -13.350 -9.201 -5.849 1.00 71.00 84 ASP A O 1
ATOM 699 N N . SER A 1 85 ? -11.754 -10.538 -4.980 1.00 53.12 85 SER A N 1
ATOM 700 C CA . SER A 1 85 ? -12.483 -11.822 -5.028 1.00 53.12 85 SER A CA 1
ATOM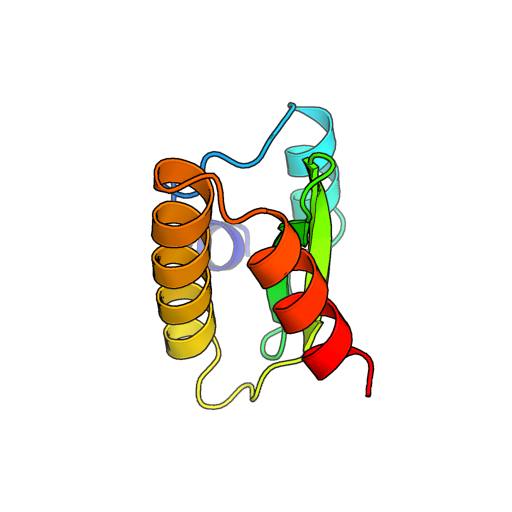 701 C C . SER A 1 85 ? -13.180 -12.150 -3.710 1.00 53.12 85 SER A C 1
ATOM 703 O O . SER A 1 85 ? -14.316 -12.676 -3.767 1.00 53.12 85 SER A O 1
#

pLDDT: mean 71.36, std 15.83, range [38.09, 87.75]

Sequence (85 aa):
MIKNVLSRWNPLNIFGTEVEYQDLLHQPLESDETLIQDSRGCIHRLKVSSKHSTFWETVLYWIQIHLNKKGHLDAIDKLLSSFDS

Secondary structure (DSSP, 8-state):
-HHHHHHS--TT-----HHHHHHHHHSPPPTTEEEEE-TTS-EEEEE--GGGHHHHHHHHHHHHHHHHHHT-HHHHHHHHHTT--

Mean predicted aligned error: 9.26 Å

Radius of gyration: 12.7 Å; Cα contacts (8 Å, |Δi|>4): 70; chains: 1; bounding box: 25×28×28 Å

Organism: Protochlamydia amoebophila (strain UWE25) (NCBI:txid264201)

Nearest PDB structures (foldseek):
  2rii-assembly1_Y  TM=3.593E-01  e=6.276E+00  Homo sapiens
  7cqw-assembly1_A  TM=3.440E-01  e=7.159E+00  Rhodovulum sp. 12E13

Foldseek 3Di:
DVCVLCVLDDPVPPQDDPVVVVVCVVPPADLQWEWDAALVSDIDIFGHPSVCRSVVNVVRVVVRVVCVVVVVRVVSVVVVVVRVD